Protein AF-A0A5N5JGJ5-F1 (afdb_monomer)

InterPro domains:
  IPR007214 YbaK/aminoacyl-tRNA synthetase-associated domain [PF04073] (26-101)
  IPR036754 YbaK/aminoacyl-tRNA synthetase-associated domain superfamily [G3DSA:3.90.960.10] (3-105)
  IPR036754 YbaK/aminoacyl-tRNA synthetase-associated domain superfamily [SSF55826] (6-102)
  IPR040285 Prolyl-tRNA editing protein ProX/PRXD1 [PTHR31423] (4-100)

Nearest PDB structures (foldseek):
  8huz-assembly3_B  TM=8.836E-01  e=6.256E-10  Mus musculus
  8huz-assembly2_A  TM=8.570E-01  e=2.779E-09  Mus musculus
  8huz-assembly5_D  TM=8.447E-01  e=4.376E-09  Mus musculus
  1vki-assembly1_A  TM=9.185E-01  e=5.841E-06  Agrobacterium fabrum str. C58
  7v3u-assembly1_4  TM=3.639E-01  e=4.781E+00  Saccharomyces cerevisiae S288C

Radius of gyration: 16.09 Å; Cα contacts (8 Å, |Δi|>4): 164; chains: 1; bounding box: 39×34×40 Å

Sequence (126 aa):
MGSADLRTELENLLKSLNIDFVSVEHPEVFTVEEMMPHVQHLHGAVTKNLFLKDKKKKGLWLVSVRHDRQVNLNDLAKKLGVGSGNLRFADEAAMLEKLGWVRAAPRLSRSSATRTRASGSSWTAI

Secondary structure (DSSP, 8-state):
--HHHHHHHHHHHHHHTT----EEE----SSHHHHHHHHTTS-SB-EEEEEEEETTT--EEEEEEETT----HHHHHHHTTS-TT-EEEPPHHHHHHHHS-----SS----EEE-B----------

Structure (mmCIF, N/CA/C/O backbone):
data_AF-A0A5N5JGJ5-F1
#
_entry.id   AF-A0A5N5JGJ5-F1
#
loop_
_atom_site.group_PDB
_atom_site.id
_atom_site.type_symbol
_atom_site.label_atom_id
_atom_site.label_alt_id
_atom_site.label_comp_id
_atom_site.label_asym_id
_atom_site.label_entity_id
_atom_site.label_seq_id
_atom_site.pdbx_PDB_ins_code
_atom_site.Cartn_x
_atom_site.Cartn_y
_atom_site.Cartn_z
_atom_site.occupancy
_atom_site.B_iso_or_equiv
_atom_site.auth_seq_id
_atom_site.auth_comp_id
_atom_site.auth_asym_id
_atom_site.auth_atom_id
_atom_site.pdbx_PDB_model_num
ATOM 1 N N . MET A 1 1 ? 21.367 1.595 7.278 1.00 48.97 1 MET A N 1
ATOM 2 C CA . MET A 1 1 ? 21.296 0.760 6.063 1.00 48.97 1 MET A CA 1
ATOM 3 C C . MET A 1 1 ? 20.665 1.618 4.992 1.00 48.97 1 MET A C 1
ATOM 5 O O . MET A 1 1 ? 19.627 2.215 5.258 1.00 48.97 1 MET A O 1
ATOM 9 N N . GLY A 1 2 ? 21.358 1.820 3.874 1.00 55.12 2 GLY A N 1
ATOM 10 C CA . GLY A 1 2 ? 20.832 2.624 2.774 1.00 55.12 2 GLY A CA 1
ATOM 11 C C . GLY A 1 2 ? 19.670 1.899 2.093 1.00 55.12 2 GLY A C 1
ATOM 12 O O . GLY A 1 2 ? 19.529 0.685 2.218 1.00 55.12 2 GLY A O 1
ATOM 13 N N . SER A 1 3 ? 18.837 2.622 1.347 1.00 60.62 3 SER A N 1
ATOM 14 C CA . SER A 1 3 ? 17.730 2.023 0.582 1.00 60.62 3 SER A CA 1
ATOM 15 C C . SER A 1 3 ? 18.194 0.949 -0.417 1.00 60.62 3 SER A C 1
ATOM 17 O O . SER A 1 3 ? 17.466 -0.008 -0.672 1.00 60.62 3 SER A O 1
ATOM 19 N N . ALA A 1 4 ? 19.420 1.071 -0.941 1.00 64.44 4 ALA A N 1
ATOM 20 C CA . ALA A 1 4 ? 20.035 0.090 -1.837 1.00 64.44 4 ALA A CA 1
ATOM 21 C C . ALA A 1 4 ? 20.306 -1.269 -1.158 1.00 64.44 4 ALA A C 1
ATOM 23 O O . ALA A 1 4 ? 20.160 -2.316 -1.796 1.00 64.44 4 ALA A O 1
ATOM 24 N N . ASP A 1 5 ? 20.631 -1.258 0.137 1.00 81.25 5 ASP A N 1
ATOM 25 C CA . ASP A 1 5 ? 20.910 -2.476 0.905 1.00 81.25 5 ASP A CA 1
ATOM 26 C C . ASP A 1 5 ? 19.612 -3.274 1.112 1.00 81.25 5 ASP A C 1
ATOM 28 O O . ASP A 1 5 ? 19.544 -4.461 0.799 1.00 81.25 5 ASP A O 1
ATOM 32 N N . LEU A 1 6 ? 18.534 -2.586 1.516 1.00 85.25 6 LEU A N 1
ATOM 33 C CA . LEU A 1 6 ? 17.215 -3.190 1.760 1.00 85.25 6 LEU A CA 1
ATOM 34 C C . LEU A 1 6 ? 16.599 -3.804 0.500 1.00 85.25 6 LEU A C 1
ATOM 36 O O . LEU A 1 6 ? 15.963 -4.856 0.556 1.00 85.25 6 LEU A O 1
ATOM 40 N N . ARG A 1 7 ? 16.783 -3.152 -0.652 1.00 84.75 7 ARG A N 1
ATOM 41 C CA . ARG A 1 7 ? 16.322 -3.701 -1.928 1.00 84.75 7 ARG A CA 1
ATOM 42 C C . ARG A 1 7 ? 17.022 -5.014 -2.249 1.00 84.75 7 ARG A C 1
ATOM 44 O O . ARG A 1 7 ? 16.360 -5.987 -2.594 1.00 84.75 7 ARG A O 1
ATOM 51 N N . THR A 1 8 ? 18.346 -5.032 -2.133 1.00 90.12 8 THR A N 1
ATOM 52 C CA . THR A 1 8 ? 19.150 -6.221 -2.432 1.00 90.12 8 THR A CA 1
ATOM 53 C C . THR A 1 8 ? 18.757 -7.384 -1.516 1.00 90.12 8 THR A C 1
ATOM 55 O O . THR A 1 8 ? 18.600 -8.512 -1.979 1.00 90.12 8 THR A O 1
ATOM 58 N N . GLU A 1 9 ? 18.525 -7.111 -0.229 1.00 91.50 9 GLU A N 1
ATOM 59 C CA . GLU A 1 9 ? 18.021 -8.100 0.732 1.00 91.50 9 GLU A CA 1
ATOM 60 C C . GLU A 1 9 ? 16.650 -8.664 0.329 1.00 91.50 9 GLU A C 1
ATOM 62 O O . GLU A 1 9 ? 16.469 -9.884 0.332 1.00 91.50 9 GLU A O 1
ATOM 67 N N . LEU A 1 10 ? 15.706 -7.808 -0.079 1.00 90.62 10 LEU A N 1
ATOM 68 C CA . LEU A 1 10 ? 14.386 -8.239 -0.549 1.00 90.62 10 LEU A CA 1
ATOM 69 C C . LEU A 1 10 ? 14.482 -9.099 -1.814 1.00 90.62 10 LEU A C 1
ATOM 71 O O . LEU A 1 10 ? 13.866 -10.159 -1.884 1.00 90.62 10 LEU A O 1
ATOM 75 N N . GLU A 1 11 ? 15.261 -8.672 -2.805 1.00 92.19 11 GLU A N 1
ATOM 76 C CA . GLU A 1 11 ? 15.453 -9.422 -4.050 1.00 92.19 11 GLU A CA 1
ATOM 77 C C . GLU A 1 11 ? 16.072 -10.802 -3.785 1.00 92.19 11 GLU A C 1
ATOM 79 O O . GLU A 1 11 ? 15.662 -11.797 -4.385 1.00 92.19 11 GLU A O 1
ATOM 84 N N . ASN A 1 12 ? 17.017 -10.892 -2.847 1.00 94.75 12 ASN A N 1
ATOM 85 C CA . ASN A 1 12 ? 17.604 -12.163 -2.427 1.00 94.75 12 ASN A CA 1
ATOM 86 C C . ASN A 1 12 ? 16.599 -13.056 -1.688 1.00 94.75 12 ASN A C 1
ATOM 88 O O . ASN A 1 12 ? 16.582 -14.265 -1.917 1.00 94.75 12 ASN A O 1
ATOM 92 N N . LEU A 1 13 ? 15.739 -12.478 -0.846 1.00 94.75 13 LEU A N 1
ATOM 93 C CA . LEU A 1 13 ? 14.662 -13.210 -0.180 1.00 94.75 13 LEU A CA 1
ATOM 94 C C . LEU A 1 13 ? 13.637 -13.755 -1.186 1.00 94.75 13 LEU A C 1
ATOM 96 O O . LEU A 1 13 ? 13.219 -14.902 -1.080 1.00 94.75 13 LEU A O 1
ATOM 100 N N . LEU A 1 14 ? 13.248 -12.967 -2.190 1.00 95.19 14 LEU A N 1
ATOM 101 C CA . LEU A 1 14 ? 12.337 -13.437 -3.238 1.00 95.19 14 LEU A CA 1
ATOM 102 C C . LEU A 1 14 ? 12.958 -14.586 -4.041 1.00 95.19 14 LEU A C 1
ATOM 104 O O . LEU A 1 14 ? 12.287 -15.589 -4.282 1.00 95.19 14 LEU A O 1
ATOM 108 N N . LYS A 1 15 ? 14.254 -14.488 -4.376 1.00 95.00 15 LYS A N 1
ATOM 109 C CA . LYS A 1 15 ? 14.999 -15.574 -5.032 1.00 95.00 15 LYS A CA 1
ATOM 110 C C . LYS A 1 15 ? 15.044 -16.837 -4.179 1.00 95.00 15 LYS A C 1
ATOM 112 O O . LYS A 1 15 ? 14.828 -17.915 -4.716 1.00 95.00 15 LYS A O 1
ATOM 117 N N . SER A 1 16 ? 15.304 -16.726 -2.874 1.00 97.19 16 SER A N 1
ATOM 118 C CA . SER A 1 16 ? 15.378 -17.898 -1.987 1.00 97.19 16 SER A CA 1
ATOM 119 C C . SER A 1 16 ? 14.025 -18.583 -1.780 1.00 97.19 16 SER A C 1
ATOM 121 O O . SER A 1 16 ? 13.978 -19.782 -1.517 1.00 97.19 16 SER A O 1
ATOM 123 N N . LEU A 1 17 ? 12.929 -17.838 -1.939 1.00 97.62 17 LEU A N 1
ATOM 124 C CA . LEU A 1 17 ? 11.560 -18.353 -1.925 1.00 97.62 17 LEU A CA 1
ATOM 125 C C . LEU A 1 17 ? 11.071 -18.826 -3.306 1.00 97.62 17 LEU A C 1
ATOM 127 O O . LEU A 1 17 ? 9.916 -19.231 -3.423 1.00 97.62 17 LEU A O 1
ATOM 131 N N . ASN A 1 18 ? 11.919 -18.777 -4.341 1.00 95.88 18 ASN A N 1
ATOM 132 C CA . ASN A 1 18 ? 11.573 -19.069 -5.736 1.00 95.88 18 ASN A CA 1
ATOM 133 C C . ASN A 1 18 ? 10.361 -18.258 -6.239 1.00 95.88 18 ASN A C 1
ATOM 135 O O . ASN A 1 18 ? 9.482 -18.783 -6.924 1.00 95.88 18 ASN A O 1
ATOM 139 N N . ILE A 1 19 ? 10.301 -16.975 -5.876 1.00 94.56 19 ILE A N 1
ATOM 140 C CA . ILE A 1 19 ? 9.280 -16.038 -6.347 1.00 94.56 19 ILE A CA 1
ATOM 141 C C . ILE A 1 19 ? 9.864 -15.224 -7.501 1.00 94.56 19 ILE A C 1
ATOM 143 O O . ILE A 1 19 ? 10.760 -14.404 -7.298 1.00 94.56 19 ILE A O 1
ATOM 147 N N . ASP A 1 20 ? 9.322 -15.416 -8.703 1.00 90.19 20 ASP A N 1
ATOM 148 C CA . ASP A 1 20 ? 9.698 -14.626 -9.874 1.00 90.19 20 ASP A CA 1
ATOM 149 C C . ASP A 1 20 ? 9.271 -13.161 -9.712 1.00 90.19 20 ASP A C 1
ATOM 151 O O . ASP A 1 20 ? 8.126 -12.858 -9.358 1.00 90.19 20 ASP A O 1
ATOM 155 N N . PHE A 1 21 ? 10.182 -12.237 -10.016 1.00 88.62 21 PHE A N 1
ATOM 156 C CA . PHE A 1 21 ? 9.910 -10.804 -9.988 1.00 88.62 21 PHE A CA 1
ATOM 157 C C . PHE A 1 21 ? 10.609 -10.074 -11.134 1.00 88.62 21 PHE A C 1
ATOM 159 O O . PHE A 1 21 ? 11.632 -10.510 -11.659 1.00 88.62 21 PHE A O 1
ATOM 166 N N . VAL A 1 22 ? 10.042 -8.927 -11.503 1.00 85.88 22 VAL A N 1
ATOM 167 C CA . VAL A 1 22 ? 10.630 -7.977 -12.447 1.00 85.88 22 VAL A CA 1
ATOM 168 C C . VAL A 1 22 ? 10.675 -6.623 -11.757 1.00 85.88 22 VAL A C 1
ATOM 170 O O . VAL A 1 22 ? 9.642 -6.134 -11.294 1.00 85.88 22 VAL A O 1
ATOM 173 N N . SER A 1 23 ? 11.863 -6.028 -11.713 1.00 85.38 23 SER A N 1
ATOM 174 C CA . SER A 1 23 ? 12.086 -4.680 -11.195 1.00 85.38 23 SER A CA 1
ATOM 175 C C . SER A 1 23 ? 12.403 -3.746 -12.359 1.00 85.38 23 SER A C 1
ATOM 177 O O . SER A 1 23 ? 13.309 -4.026 -13.144 1.00 85.38 23 SER A O 1
ATOM 179 N N . VAL A 1 24 ? 11.670 -2.638 -12.470 1.00 83.31 24 VAL A N 1
ATOM 180 C CA . VAL A 1 24 ? 11.909 -1.600 -13.482 1.00 83.31 24 VAL A CA 1
ATOM 181 C C . VAL A 1 24 ? 12.300 -0.306 -12.784 1.00 83.31 24 VAL A C 1
ATOM 183 O O . VAL A 1 24 ? 11.555 0.199 -11.946 1.00 83.31 24 VAL A O 1
ATOM 186 N N . GLU A 1 25 ? 13.465 0.228 -13.145 1.00 82.62 25 GLU A N 1
ATOM 187 C CA . GLU A 1 25 ? 13.883 1.570 -12.742 1.00 82.62 25 GLU A CA 1
ATOM 188 C C . GLU A 1 25 ? 13.124 2.620 -13.552 1.00 82.62 25 GLU A C 1
ATOM 190 O O . GLU A 1 25 ? 13.061 2.544 -14.782 1.00 82.62 25 GLU A O 1
ATOM 195 N N . HIS A 1 26 ? 12.590 3.630 -12.874 1.00 81.19 26 HIS A N 1
ATOM 196 C CA . HIS A 1 26 ? 11.975 4.784 -13.513 1.00 81.19 26 HIS A CA 1
ATOM 197 C C . HIS A 1 26 ? 12.291 6.064 -12.725 1.00 81.19 26 HIS A C 1
ATOM 199 O O . HIS A 1 26 ? 12.617 5.996 -11.537 1.00 81.19 26 HIS A O 1
ATOM 205 N N . PRO A 1 27 ? 12.251 7.243 -13.370 1.00 79.31 27 PRO A N 1
ATOM 206 C CA . PRO A 1 27 ? 12.289 8.506 -12.649 1.00 79.31 27 PRO A CA 1
ATOM 207 C C . PRO A 1 27 ? 11.089 8.618 -11.707 1.00 79.31 27 PRO A C 1
ATOM 209 O O . PRO A 1 27 ? 10.083 7.924 -11.854 1.00 79.31 27 PRO A O 1
ATOM 212 N N . GLU A 1 28 ? 11.192 9.511 -10.734 1.00 78.12 28 GLU A N 1
ATOM 213 C CA . GLU A 1 28 ? 10.045 9.846 -9.900 1.00 78.12 28 GLU A CA 1
ATOM 214 C C . GLU A 1 28 ? 8.971 10.521 -10.735 1.00 78.12 28 GLU A C 1
ATOM 216 O O . GLU A 1 28 ? 9.251 11.404 -11.546 1.00 78.12 28 GLU A O 1
ATOM 221 N N . VAL A 1 29 ? 7.742 10.085 -10.516 1.00 78.44 29 VAL A N 1
ATOM 222 C CA . VAL A 1 29 ? 6.569 10.519 -11.259 1.00 78.44 29 VAL A CA 1
ATOM 223 C C . VAL A 1 29 ? 5.477 10.819 -10.249 1.00 78.44 29 VAL A C 1
ATOM 225 O O . VAL A 1 29 ? 5.227 10.028 -9.339 1.00 78.44 29 VAL A O 1
ATOM 228 N N . PHE A 1 30 ? 4.847 11.980 -10.380 1.00 72.00 30 PHE A N 1
ATOM 229 C CA . PHE A 1 30 ? 3.805 12.424 -9.447 1.00 72.00 30 PHE A CA 1
ATOM 230 C C . PHE A 1 30 ? 2.420 12.362 -10.083 1.00 72.00 30 PHE A C 1
ATOM 232 O O . PHE A 1 30 ? 1.405 12.373 -9.384 1.00 72.00 30 PHE A O 1
ATOM 239 N N . THR A 1 31 ? 2.381 12.261 -11.409 1.00 72.56 31 THR A N 1
ATOM 240 C CA . THR A 1 31 ? 1.162 12.121 -12.196 1.00 72.56 31 THR A CA 1
ATOM 241 C C . THR A 1 31 ? 1.080 10.743 -12.849 1.00 72.56 31 THR A C 1
ATOM 243 O O . THR A 1 31 ? 2.069 10.023 -13.015 1.00 72.56 31 THR A O 1
ATOM 246 N N . VAL A 1 32 ? -0.139 10.343 -13.205 1.00 66.12 32 VAL A N 1
ATOM 247 C CA . VAL A 1 32 ? -0.395 9.046 -13.846 1.00 66.12 32 VAL A CA 1
ATOM 248 C C . VAL A 1 32 ? 0.171 9.044 -15.263 1.00 66.12 32 VAL A C 1
ATOM 250 O O . VAL A 1 32 ? 0.717 8.041 -15.721 1.00 66.12 32 VAL A O 1
ATOM 253 N N . GLU A 1 33 ? 0.062 10.187 -15.929 1.00 73.38 33 GLU A N 1
ATOM 254 C CA . GLU A 1 33 ? 0.541 10.459 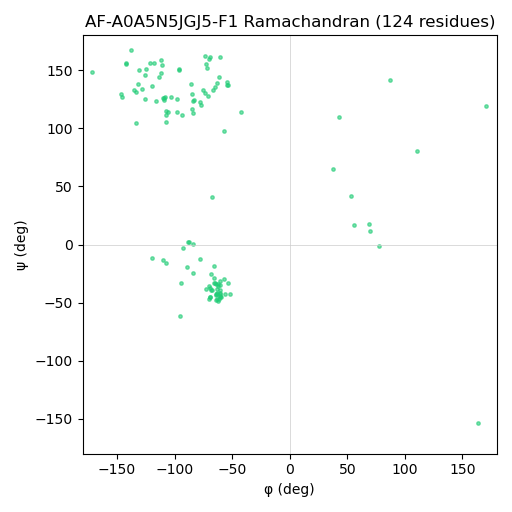-17.274 1.00 73.38 33 GLU A CA 1
ATOM 255 C C . GLU A 1 33 ? 2.060 10.280 -17.365 1.00 73.38 33 GLU A C 1
ATOM 257 O O . GLU A 1 33 ? 2.540 9.644 -18.301 1.00 73.38 33 GLU A O 1
ATOM 262 N N . GLU A 1 34 ? 2.807 10.759 -16.365 1.00 77.56 34 GLU A N 1
ATOM 263 C CA . GLU A 1 34 ? 4.262 10.578 -16.278 1.00 77.56 34 GLU A CA 1
ATOM 264 C C . GLU A 1 34 ? 4.654 9.125 -15.984 1.00 77.56 34 GLU A C 1
ATOM 266 O O . GLU A 1 34 ? 5.651 8.632 -16.507 1.00 77.56 34 GLU A O 1
ATOM 271 N N . MET A 1 35 ? 3.872 8.409 -15.171 1.00 77.12 35 MET A N 1
ATOM 272 C CA . MET A 1 35 ? 4.170 7.025 -14.791 1.00 77.12 35 MET A CA 1
ATOM 273 C C . MET A 1 35 ? 3.933 6.033 -15.934 1.00 77.12 35 MET A C 1
ATOM 275 O O . MET A 1 35 ? 4.681 5.063 -16.087 1.00 77.12 35 MET A O 1
ATOM 279 N N . MET A 1 36 ? 2.875 6.237 -16.723 1.00 77.06 36 MET A N 1
ATOM 280 C CA . MET A 1 36 ? 2.377 5.238 -17.669 1.00 77.06 36 MET A CA 1
ATOM 281 C C . MET A 1 36 ? 3.427 4.756 -18.688 1.00 77.06 36 MET A C 1
ATOM 283 O O . MET A 1 36 ? 3.539 3.538 -18.857 1.00 77.06 36 MET A O 1
ATOM 287 N N . PRO A 1 37 ? 4.265 5.620 -19.300 1.00 83.81 37 PRO A N 1
ATOM 288 C CA . PRO A 1 37 ? 5.338 5.187 -20.198 1.00 83.81 37 PRO A CA 1
ATOM 289 C C . PRO A 1 37 ? 6.289 4.151 -19.580 1.00 83.81 37 PRO A C 1
ATOM 291 O O . PRO A 1 37 ? 6.757 3.253 -20.283 1.00 83.81 37 PRO A O 1
ATOM 294 N N . HIS A 1 38 ? 6.528 4.231 -18.268 1.00 80.56 38 HIS A N 1
ATOM 295 C CA . HIS A 1 38 ? 7.461 3.365 -17.548 1.00 80.56 38 HIS A CA 1
ATOM 296 C C . HIS A 1 38 ? 6.861 2.026 -17.121 1.00 80.56 38 HIS A C 1
ATOM 298 O O . HIS A 1 38 ? 7.601 1.064 -16.947 1.00 80.56 38 HIS A O 1
ATOM 304 N N . VAL A 1 39 ? 5.539 1.934 -16.955 1.00 74.81 39 VAL A N 1
ATOM 305 C CA . VAL A 1 39 ? 4.892 0.737 -16.379 1.00 74.81 39 VAL A CA 1
ATOM 306 C C . VAL A 1 39 ? 3.900 0.055 -17.319 1.00 74.81 39 VAL A C 1
ATOM 308 O O . VAL A 1 39 ? 3.488 -1.074 -17.052 1.00 74.81 39 VAL A O 1
ATOM 311 N N . GLN A 1 40 ? 3.524 0.692 -18.433 1.00 76.38 40 GLN A N 1
ATOM 312 C CA . GLN A 1 40 ? 2.529 0.164 -19.377 1.00 76.38 40 GLN A CA 1
ATOM 313 C C . GLN A 1 40 ? 2.914 -1.183 -19.998 1.00 76.38 40 GLN A C 1
ATOM 315 O O . GLN A 1 40 ? 2.040 -1.994 -20.294 1.00 76.38 40 GLN A O 1
ATOM 320 N N . HIS A 1 41 ? 4.214 -1.426 -20.180 1.00 76.62 41 HIS A N 1
ATOM 321 C CA . HIS A 1 41 ? 4.739 -2.650 -20.783 1.00 76.62 41 HIS A CA 1
ATOM 322 C C . HIS A 1 41 ? 4.744 -3.837 -19.804 1.00 76.62 41 HIS A C 1
ATOM 324 O O . HIS A 1 41 ? 4.924 -4.981 -20.213 1.00 76.62 41 HIS A O 1
ATOM 330 N N . LEU A 1 42 ? 4.532 -3.587 -18.508 1.00 77.00 42 LEU A N 1
ATOM 331 C CA . LEU A 1 42 ? 4.486 -4.628 -17.491 1.00 77.00 42 LEU A CA 1
ATOM 332 C C . LEU A 1 42 ? 3.095 -5.253 -17.449 1.00 77.00 42 LEU A C 1
ATOM 334 O O . LEU A 1 42 ? 2.100 -4.578 -17.192 1.00 77.00 42 LEU A O 1
ATOM 338 N N . HIS A 1 43 ? 3.002 -6.569 -17.609 1.00 70.19 43 HIS A N 1
ATOM 339 C CA . HIS A 1 43 ? 1.737 -7.286 -17.469 1.00 70.19 43 HIS A CA 1
ATOM 340 C C . HIS A 1 43 ? 1.389 -7.486 -15.980 1.00 70.19 43 HIS A C 1
ATOM 342 O O . HIS A 1 43 ? 2.153 -8.100 -15.244 1.00 70.19 43 HIS A O 1
ATOM 348 N N . GLY A 1 44 ? 0.226 -7.012 -15.504 1.00 71.12 44 GLY A N 1
ATOM 349 C CA . GLY A 1 44 ? -0.246 -7.356 -14.155 1.00 71.12 44 GLY A CA 1
ATOM 350 C C . GLY A 1 44 ? -1.356 -6.495 -13.544 1.00 71.12 44 GLY A C 1
ATOM 351 O O . GLY A 1 44 ? -2.142 -5.930 -14.293 1.00 71.12 44 GLY A O 1
ATOM 352 N N . ALA A 1 45 ? -1.434 -6.411 -12.201 1.00 78.25 45 ALA A N 1
ATOM 353 C CA . ALA A 1 45 ? -2.231 -5.447 -11.421 1.00 78.25 45 ALA A CA 1
ATOM 354 C C . ALA A 1 45 ? -1.292 -4.468 -10.764 1.00 78.25 45 ALA A C 1
ATOM 356 O O . ALA A 1 45 ? -0.370 -4.878 -10.076 1.00 78.25 45 ALA A O 1
ATOM 357 N N . VAL A 1 46 ? -1.497 -3.175 -10.973 1.00 78.00 46 VAL A N 1
ATOM 358 C CA . VAL A 1 46 ? -0.815 -2.228 -10.095 1.00 78.00 46 VAL A CA 1
ATOM 359 C C . VAL A 1 46 ? -1.693 -2.062 -8.882 1.00 78.00 46 VAL A C 1
ATOM 361 O O . VAL A 1 46 ? -2.924 -2.017 -8.992 1.00 78.00 46 VAL A O 1
ATOM 364 N N . THR A 1 47 ? -1.064 -2.022 -7.729 1.00 84.81 47 THR A N 1
ATOM 365 C CA . THR A 1 47 ? -1.739 -1.863 -6.460 1.00 84.81 47 THR A CA 1
ATOM 366 C C . THR A 1 47 ? -1.413 -0.501 -5.875 1.00 84.81 47 THR A C 1
ATOM 368 O O . THR A 1 47 ? -0.389 0.100 -6.178 1.00 84.81 47 THR A O 1
ATOM 371 N N . LYS A 1 48 ? -2.316 -0.008 -5.038 1.00 83.81 48 LYS A N 1
ATOM 372 C CA . LYS A 1 48 ? -2.043 1.046 -4.070 1.00 83.81 48 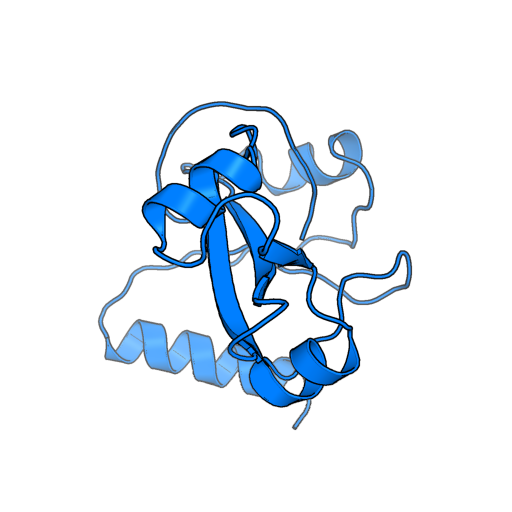LYS A CA 1
ATOM 373 C C . LYS A 1 48 ? -2.122 0.432 -2.682 1.00 83.81 48 LYS A C 1
ATOM 375 O O . LYS A 1 48 ? -2.909 -0.492 -2.448 1.00 83.81 48 LYS A O 1
ATOM 380 N N . ASN A 1 49 ? -1.318 0.953 -1.769 1.00 89.75 49 ASN A N 1
ATOM 381 C CA . ASN A 1 49 ? -1.252 0.470 -0.399 1.00 89.75 49 ASN A CA 1
ATOM 382 C C . ASN A 1 49 ? -1.878 1.506 0.536 1.00 89.75 49 ASN A C 1
ATOM 384 O O . ASN A 1 49 ? -1.488 2.671 0.541 1.00 89.75 49 ASN A O 1
ATOM 388 N N . LEU A 1 50 ? -2.867 1.088 1.323 1.00 91.06 50 LEU A N 1
ATOM 389 C CA . LEU A 1 50 ? -3.505 1.927 2.332 1.00 91.06 50 LEU A CA 1
ATOM 390 C C . LEU A 1 50 ? -3.013 1.487 3.709 1.00 91.06 50 LEU A C 1
ATOM 392 O O . LEU A 1 50 ? -3.322 0.379 4.147 1.00 91.06 50 LEU A O 1
ATOM 396 N N . PHE A 1 51 ? -2.268 2.354 4.392 1.00 93.12 51 PHE A N 1
ATOM 397 C CA . PHE A 1 51 ? -1.848 2.112 5.769 1.00 93.12 51 PHE A CA 1
ATOM 398 C C . PHE A 1 51 ? -2.846 2.749 6.742 1.00 93.12 51 PHE A C 1
ATOM 400 O O . PHE A 1 51 ? -3.019 3.973 6.785 1.00 93.12 51 PHE A O 1
ATOM 407 N N . LEU A 1 52 ? -3.573 1.902 7.468 1.00 92.94 52 LEU A N 1
ATOM 408 C CA . LEU A 1 52 ? -4.784 2.254 8.203 1.00 92.94 52 LEU A CA 1
ATOM 409 C C . LEU A 1 52 ? -4.654 1.863 9.678 1.00 92.94 52 LEU A C 1
ATOM 411 O O . LEU A 1 52 ? -3.971 0.908 10.037 1.00 92.94 52 LEU A O 1
ATOM 415 N N . LYS A 1 53 ? -5.347 2.601 10.540 1.00 92.06 53 LYS A N 1
ATOM 416 C CA . LYS A 1 53 ? -5.361 2.422 11.989 1.00 92.06 53 LYS A CA 1
ATOM 417 C C . LYS A 1 53 ? -6.789 2.418 12.508 1.00 92.06 53 LYS A C 1
ATOM 419 O O . LYS A 1 53 ? -7.605 3.254 12.112 1.00 92.06 53 LYS A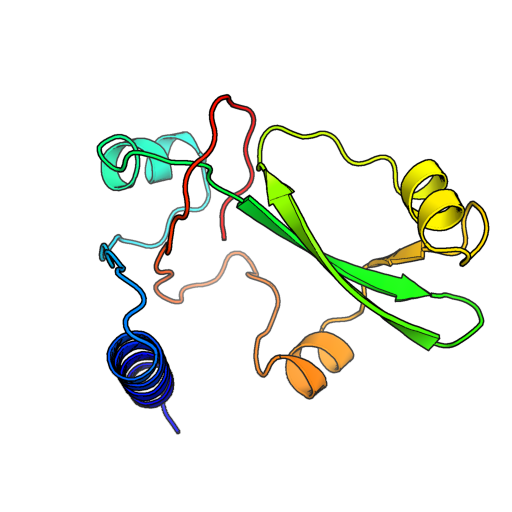 O 1
ATOM 424 N N . ASP A 1 54 ? -7.064 1.511 13.436 1.00 92.06 54 ASP A N 1
ATOM 425 C CA . ASP A 1 54 ? -8.284 1.528 14.237 1.00 92.06 54 ASP A CA 1
ATOM 426 C C . ASP A 1 54 ? -8.215 2.642 15.292 1.00 92.06 54 ASP A C 1
ATOM 428 O O . ASP A 1 54 ? -7.257 2.750 16.065 1.00 92.06 54 ASP A O 1
ATOM 432 N N . LYS A 1 55 ? -9.268 3.455 15.358 1.00 85.38 55 LYS A N 1
ATOM 433 C CA . LYS A 1 55 ? -9.467 4.492 16.369 1.00 85.38 55 LYS A CA 1
ATOM 434 C C . LYS A 1 55 ? -9.533 3.928 17.794 1.00 85.38 55 LYS A C 1
ATOM 436 O O . LYS A 1 55 ? -9.077 4.608 18.709 1.00 85.38 55 LYS A O 1
ATOM 441 N N . LYS A 1 56 ? -10.096 2.731 17.994 1.00 81.19 56 LYS A N 1
ATOM 442 C CA . LYS A 1 56 ? -10.380 2.165 19.325 1.00 81.19 56 LYS A CA 1
ATOM 443 C C . LYS A 1 56 ? -9.281 1.232 19.820 1.00 81.19 56 LYS A C 1
ATOM 445 O O . LYS A 1 56 ? -8.667 1.503 20.845 1.00 81.19 56 LYS A O 1
ATOM 450 N N . LYS A 1 57 ? -9.020 0.140 19.098 1.00 76.06 57 LYS A N 1
ATOM 451 C CA . LYS A 1 57 ? -8.111 -0.931 19.542 1.00 76.06 57 LYS A CA 1
ATOM 452 C C . LYS A 1 57 ? -6.655 -0.694 19.138 1.00 76.06 57 LYS A C 1
ATOM 454 O O . LYS A 1 57 ? -5.811 -1.540 19.403 1.00 76.06 57 LYS A O 1
ATOM 459 N N . LYS A 1 58 ? -6.357 0.437 18.480 1.00 78.75 58 LYS A N 1
ATOM 460 C CA . LYS A 1 58 ? -5.031 0.801 17.939 1.00 78.75 58 LYS A CA 1
ATOM 461 C C . LYS A 1 58 ? -4.428 -0.236 16.973 1.00 78.75 58 LYS A C 1
ATOM 463 O O . LYS A 1 58 ? -3.236 -0.164 16.693 1.00 78.75 58 LYS A O 1
ATOM 468 N N . GLY A 1 59 ? -5.235 -1.158 16.441 1.00 89.00 59 GLY A N 1
ATOM 469 C CA . GLY A 1 59 ? -4.798 -2.108 15.418 1.00 89.00 59 GLY A CA 1
ATOM 470 C C . GLY A 1 59 ? -4.351 -1.387 14.147 1.00 89.00 59 GLY A C 1
ATOM 471 O O . GLY A 1 59 ? -4.927 -0.356 13.788 1.00 89.00 59 GLY A O 1
ATOM 472 N N . LEU A 1 60 ? -3.330 -1.925 13.483 1.00 92.69 60 LEU A N 1
ATOM 473 C CA . LEU A 1 60 ? -2.770 -1.399 12.240 1.00 92.69 60 LEU A CA 1
ATOM 474 C C . LEU A 1 60 ? -3.033 -2.374 11.095 1.00 92.69 60 LEU A C 1
ATOM 476 O O . LEU A 1 60 ? -2.998 -3.587 11.288 1.00 92.69 60 LEU A O 1
ATOM 480 N N . TRP A 1 61 ? -3.280 -1.828 9.910 1.00 92.94 61 TRP A N 1
ATOM 481 C CA . TRP A 1 61 ? -3.594 -2.583 8.704 1.00 92.94 61 TRP A CA 1
ATOM 482 C C . TRP A 1 61 ? -2.811 -2.021 7.524 1.00 92.94 61 TRP A C 1
ATOM 484 O O . TRP A 1 61 ? -2.820 -0.812 7.297 1.00 92.94 61 TRP A O 1
ATOM 494 N N . LEU A 1 62 ? -2.192 -2.900 6.740 1.00 92.88 62 LEU A N 1
ATOM 495 C CA . LEU A 1 62 ? -1.680 -2.579 5.413 1.00 92.88 62 LEU A CA 1
ATOM 496 C C . LEU A 1 62 ? -2.592 -3.251 4.389 1.00 92.88 62 LEU A C 1
ATOM 498 O O . LEU A 1 62 ? -2.655 -4.475 4.314 1.00 92.88 62 LEU A O 1
ATOM 502 N N . VAL A 1 63 ? -3.341 -2.451 3.635 1.00 92.25 63 VAL A N 1
ATOM 503 C CA . VAL A 1 63 ? -4.293 -2.957 2.644 1.00 92.25 63 VAL A CA 1
ATOM 504 C C . VAL A 1 63 ? -3.741 -2.702 1.252 1.00 92.25 63 VAL A C 1
ATOM 506 O O . VAL A 1 63 ? -3.771 -1.571 0.768 1.00 92.25 63 VAL A O 1
ATOM 509 N N . SER A 1 64 ? -3.265 -3.763 0.605 1.00 91.62 64 SER A N 1
ATOM 510 C CA . SER A 1 64 ? -2.898 -3.753 -0.809 1.00 91.62 64 SER A CA 1
ATOM 511 C C . SER A 1 64 ? -4.140 -4.017 -1.643 1.00 91.62 64 SER A C 1
ATOM 513 O O . SER A 1 64 ? -4.768 -5.072 -1.555 1.00 91.62 64 SER A O 1
ATOM 515 N N . VAL A 1 65 ? -4.519 -3.042 -2.454 1.00 88.81 65 VAL A N 1
ATOM 516 C CA . VAL A 1 65 ? -5.676 -3.148 -3.335 1.00 88.81 65 VAL A CA 1
ATOM 517 C C . VAL A 1 65 ? -5.262 -2.723 -4.723 1.00 88.81 65 VAL A C 1
ATOM 519 O O . VAL A 1 65 ? -4.378 -1.886 -4.881 1.00 88.81 65 VAL A O 1
ATOM 522 N N . ARG A 1 66 ? -5.902 -3.274 -5.748 1.00 85.25 66 ARG A N 1
ATOM 523 C CA . ARG A 1 66 ? -5.711 -2.769 -7.102 1.00 85.25 66 ARG A CA 1
ATOM 524 C C . ARG A 1 66 ? -5.993 -1.266 -7.137 1.00 85.25 66 ARG A C 1
ATOM 526 O O . ARG A 1 66 ? -6.939 -0.794 -6.504 1.00 85.25 66 ARG A O 1
ATOM 533 N N . HIS A 1 67 ? -5.150 -0.532 -7.844 1.00 76.25 67 HIS A N 1
ATOM 534 C CA . HIS A 1 67 ? -5.196 0.924 -7.902 1.00 76.25 67 HIS A CA 1
ATOM 535 C C . HIS A 1 67 ? -6.606 1.445 -8.269 1.00 76.25 67 HIS A C 1
ATOM 537 O O . HIS A 1 67 ? -7.105 2.325 -7.569 1.00 76.25 67 HIS A O 1
ATOM 543 N N . ASP A 1 68 ? -7.278 0.807 -9.240 1.00 77.69 68 ASP A N 1
ATOM 544 C CA . ASP A 1 68 ? -8.613 1.108 -9.797 1.00 77.69 68 ASP A CA 1
ATOM 545 C C . ASP A 1 68 ? -9.764 0.936 -8.829 1.00 77.69 68 ASP A C 1
ATOM 547 O O . ASP A 1 68 ? -10.867 1.448 -9.028 1.00 77.69 68 ASP A O 1
ATOM 551 N N . ARG A 1 69 ? -9.523 0.191 -7.756 1.00 86.44 69 ARG A N 1
ATOM 552 C CA . ARG A 1 69 ? -10.570 -0.102 -6.806 1.00 86.44 69 ARG A CA 1
ATOM 553 C C . ARG A 1 69 ? -10.799 1.119 -5.929 1.00 86.44 69 ARG A C 1
ATOM 555 O O . ARG A 1 69 ? -9.923 1.556 -5.171 1.00 86.44 69 ARG A O 1
ATOM 562 N N . GLN A 1 70 ? -12.023 1.629 -5.967 1.00 90.56 70 GLN A N 1
ATOM 563 C CA . GLN A 1 70 ? -12.494 2.537 -4.935 1.00 90.56 70 GLN A CA 1
ATOM 564 C C . GLN A 1 70 ? -12.713 1.748 -3.638 1.00 90.56 70 GLN A C 1
ATOM 566 O O . GLN A 1 70 ? -13.387 0.714 -3.624 1.00 90.56 70 GLN A O 1
ATOM 571 N N . VAL A 1 71 ? -12.117 2.220 -2.543 1.00 91.62 71 VAL A N 1
ATOM 572 C CA . VAL A 1 71 ? -12.224 1.583 -1.226 1.00 91.62 71 VAL A CA 1
ATOM 573 C C . VAL A 1 71 ? -13.108 2.438 -0.330 1.00 91.62 71 VAL A C 1
ATOM 575 O O . VAL A 1 71 ? -12.741 3.554 0.028 1.00 91.62 71 VAL A O 1
ATOM 578 N N . ASN A 1 72 ? -14.262 1.898 0.064 1.00 94.12 72 ASN A N 1
ATOM 579 C CA . ASN A 1 72 ? -15.096 2.488 1.105 1.00 94.12 72 ASN A CA 1
ATOM 580 C C . ASN A 1 72 ? -14.581 2.037 2.483 1.00 94.12 72 ASN A C 1
ATOM 582 O O . ASN A 1 72 ? -14.663 0.857 2.829 1.00 94.12 72 ASN A O 1
ATOM 586 N N . LEU A 1 73 ? -14.048 2.975 3.274 1.00 92.06 73 LEU A N 1
ATOM 587 C CA . LEU A 1 73 ? -13.462 2.671 4.584 1.00 92.06 73 LEU A CA 1
ATOM 588 C C . LEU A 1 73 ? -14.490 2.174 5.606 1.00 92.06 73 LEU A C 1
ATOM 590 O O . LEU A 1 73 ? -14.133 1.381 6.472 1.00 92.06 73 LEU A O 1
ATOM 594 N N . ASN A 1 74 ? -15.756 2.586 5.506 1.00 92.19 74 ASN A N 1
ATOM 595 C CA . ASN A 1 74 ? -16.804 2.114 6.411 1.00 92.19 74 ASN A CA 1
ATOM 596 C C . ASN A 1 74 ? -17.124 0.643 6.163 1.00 92.19 74 ASN A C 1
ATOM 598 O O . ASN A 1 74 ? -17.189 -0.145 7.108 1.00 92.19 74 ASN A O 1
ATOM 602 N N . ASP A 1 75 ? -17.269 0.261 4.897 1.00 93.62 75 ASP A N 1
ATOM 603 C CA . ASP A 1 75 ? -17.532 -1.130 4.534 1.00 93.62 75 ASP A CA 1
ATOM 604 C C . ASP A 1 75 ? -16.322 -2.014 4.824 1.00 93.62 75 ASP A C 1
ATOM 606 O O . ASP A 1 75 ? -16.470 -3.122 5.340 1.00 93.62 75 ASP A O 1
ATOM 610 N N . LEU A 1 76 ? -15.113 -1.504 4.569 1.00 93.56 76 LEU A N 1
ATOM 611 C CA . LEU A 1 76 ? -13.879 -2.182 4.946 1.00 93.56 76 LEU A CA 1
ATOM 612 C C . LEU A 1 76 ? -13.801 -2.390 6.466 1.00 93.56 76 LEU A C 1
ATOM 614 O O . LEU A 1 76 ? -13.515 -3.496 6.913 1.00 93.56 76 LEU A O 1
ATOM 618 N N . ALA A 1 77 ? -14.127 -1.376 7.270 1.00 92.38 77 ALA A N 1
ATOM 619 C CA . ALA A 1 77 ? -14.113 -1.481 8.728 1.00 92.38 77 ALA A CA 1
ATOM 620 C C . ALA A 1 77 ? -15.103 -2.528 9.260 1.00 92.38 77 ALA A C 1
ATOM 622 O O . ALA A 1 77 ? -14.799 -3.227 10.230 1.00 92.38 77 ALA A O 1
ATOM 623 N N . LYS A 1 78 ? -16.273 -2.665 8.619 1.00 92.12 78 LYS A N 1
ATOM 624 C CA . LYS A 1 78 ? -17.235 -3.734 8.929 1.00 92.12 78 LYS A CA 1
ATOM 625 C C . LYS A 1 78 ? -16.647 -5.110 8.608 1.00 92.12 78 LYS A C 1
ATOM 627 O O . LYS A 1 78 ? -16.685 -5.985 9.465 1.00 92.12 78 LYS A O 1
ATOM 632 N N . LYS A 1 79 ? -16.048 -5.281 7.423 1.00 91.94 79 LYS A N 1
ATOM 633 C CA . LYS A 1 79 ? -15.419 -6.548 6.997 1.00 91.94 79 LYS A CA 1
ATOM 634 C C . LYS A 1 79 ? -14.245 -6.968 7.881 1.00 91.94 79 LYS A C 1
ATOM 636 O O . LYS A 1 79 ? -14.056 -8.154 8.107 1.00 91.94 79 LYS A O 1
ATOM 641 N N . LEU A 1 80 ? -13.483 -6.004 8.394 1.00 90.31 80 LEU A N 1
ATOM 642 C CA . LEU A 1 80 ? -12.347 -6.245 9.287 1.00 90.31 80 LEU A CA 1
ATOM 643 C C . LEU A 1 80 ? -12.750 -6.405 10.767 1.00 90.31 80 LEU A C 1
ATOM 645 O O . LEU A 1 80 ? -11.881 -6.550 11.622 1.00 90.31 80 LEU A O 1
ATOM 649 N N . GLY A 1 81 ? -14.044 -6.334 11.107 1.00 89.38 81 GLY A N 1
ATOM 650 C CA . GLY A 1 81 ? -14.514 -6.459 12.495 1.00 89.38 81 GLY A CA 1
ATOM 651 C C . GLY A 1 81 ? -14.135 -5.281 13.407 1.00 89.38 81 GLY A C 1
ATOM 652 O O . GLY A 1 81 ? -14.174 -5.395 14.633 1.00 89.38 81 GLY A O 1
ATOM 653 N N . VAL A 1 82 ? -13.768 -4.138 12.824 1.00 86.62 82 VAL A N 1
ATOM 654 C CA . VAL A 1 82 ? -13.348 -2.918 13.539 1.00 86.62 82 VAL A CA 1
ATOM 655 C C . VAL A 1 82 ? -14.554 -2.016 13.859 1.00 86.62 82 VAL A C 1
ATOM 657 O O . VAL A 1 82 ? -14.523 -1.193 14.775 1.00 86.62 82 VAL A O 1
ATOM 660 N N . GLY A 1 83 ? -15.664 -2.212 13.143 1.00 83.81 83 GLY A N 1
ATOM 661 C CA . GLY A 1 83 ? -16.885 -1.418 13.255 1.00 83.81 83 GLY A CA 1
ATOM 662 C C . GLY A 1 83 ? -16.844 -0.178 12.360 1.00 83.81 83 GLY A C 1
ATOM 663 O O . GLY A 1 83 ? -15.807 0.466 12.204 1.00 83.81 83 GLY A O 1
ATOM 664 N N . SER A 1 84 ? -17.984 0.149 11.751 1.00 84.50 84 SER A N 1
ATOM 665 C CA . SER A 1 84 ? -18.113 1.267 10.805 1.00 84.50 84 SER A CA 1
ATOM 666 C C . SER A 1 84 ? -17.607 2.586 11.407 1.00 84.50 84 SER A C 1
ATOM 668 O O . SER A 1 84 ? -17.899 2.884 12.562 1.00 84.50 84 SER A O 1
ATOM 670 N N . GLY A 1 85 ? -16.861 3.378 10.632 1.00 86.31 85 GLY A N 1
ATOM 671 C CA . GLY A 1 85 ? -16.331 4.680 11.059 1.00 86.31 85 GLY A CA 1
ATOM 672 C C . GLY A 1 85 ? -15.099 4.642 11.975 1.00 86.31 85 GLY A C 1
ATOM 673 O O . GLY A 1 85 ? -14.586 5.698 12.339 1.00 86.31 85 GLY A O 1
ATOM 674 N N . ASN A 1 86 ? -14.592 3.460 12.345 1.00 89.38 86 ASN A N 1
ATOM 675 C CA . ASN A 1 86 ? -13.431 3.351 13.239 1.00 89.38 86 ASN A CA 1
ATOM 676 C C . ASN A 1 86 ? -12.087 3.249 12.507 1.00 89.38 86 ASN A C 1
ATOM 678 O O . ASN A 1 86 ? -11.046 3.222 13.158 1.00 89.38 86 ASN A O 1
ATOM 682 N N . LEU A 1 87 ? -12.089 3.207 11.176 1.00 92.12 87 LEU A N 1
ATOM 683 C CA . LEU A 1 87 ? -10.883 3.036 10.375 1.00 92.12 87 LEU A CA 1
ATOM 684 C C . LEU A 1 87 ? -10.455 4.373 9.762 1.00 92.12 87 LEU A C 1
ATOM 686 O O . LEU A 1 87 ? -11.253 5.048 9.114 1.00 92.12 87 LEU A O 1
ATOM 690 N N . ARG A 1 88 ? -9.194 4.755 9.966 1.00 90.50 88 ARG A N 1
ATOM 691 C CA . ARG A 1 88 ? -8.593 5.986 9.425 1.00 90.50 88 ARG A CA 1
ATOM 692 C C . ARG A 1 88 ? -7.185 5.716 8.920 1.00 90.50 88 ARG A C 1
ATOM 694 O O . ARG A 1 88 ? -6.614 4.685 9.252 1.00 90.50 88 ARG A O 1
ATOM 701 N N . PHE A 1 89 ? -6.604 6.644 8.169 1.00 90.75 89 PHE A N 1
ATOM 702 C CA . PHE A 1 89 ? -5.183 6.555 7.841 1.00 90.75 89 PHE A CA 1
ATOM 703 C C . PHE A 1 89 ? -4.323 6.634 9.102 1.00 90.75 89 PHE A C 1
ATOM 705 O O . PHE A 1 89 ? -4.616 7.403 10.022 1.00 90.75 89 PHE A O 1
ATOM 712 N N . ALA A 1 90 ? -3.288 5.800 9.143 1.00 89.88 90 ALA A N 1
ATOM 713 C CA . ALA A 1 90 ? -2.254 5.896 10.156 1.00 89.88 90 ALA A CA 1
ATOM 714 C C . ALA A 1 90 ? -1.374 7.130 9.898 1.00 89.88 90 ALA A C 1
ATOM 716 O O . ALA A 1 90 ? -1.242 7.591 8.760 1.00 89.88 90 ALA A O 1
ATOM 717 N N . ASP A 1 91 ? -0.811 7.663 10.978 1.00 88.50 91 ASP A N 1
ATOM 718 C CA . ASP A 1 91 ? 0.147 8.764 10.943 1.00 88.50 91 ASP A CA 1
ATOM 719 C C . ASP A 1 91 ? 1.524 8.303 10.426 1.00 88.50 91 ASP A C 1
ATOM 721 O O . ASP A 1 91 ? 1.831 7.108 10.380 1.00 88.50 91 ASP A O 1
ATOM 725 N N . GLU A 1 92 ? 2.346 9.264 10.003 1.00 86.75 92 GLU A N 1
ATOM 726 C CA . GLU A 1 92 ? 3.681 8.997 9.453 1.00 86.75 92 GLU A CA 1
ATOM 727 C C . GLU A 1 92 ? 4.621 8.366 10.480 1.00 86.75 92 GLU A C 1
ATOM 729 O O . GLU A 1 92 ? 5.420 7.508 10.118 1.00 86.75 92 GLU A O 1
ATOM 734 N N . ALA A 1 93 ? 4.490 8.726 11.760 1.00 88.50 93 ALA A N 1
ATOM 735 C CA . ALA A 1 93 ? 5.301 8.151 12.827 1.00 88.50 93 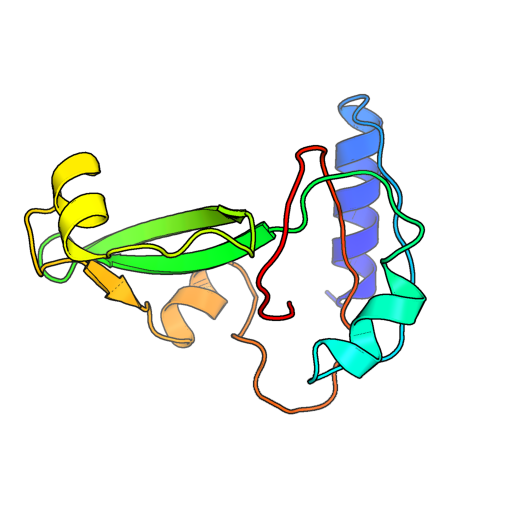ALA A CA 1
ATOM 736 C C . ALA A 1 93 ? 5.070 6.636 12.945 1.00 88.50 93 ALA A C 1
ATOM 738 O O . ALA A 1 93 ? 6.028 5.867 12.960 1.00 88.50 93 ALA A O 1
ATOM 739 N N . ALA A 1 94 ? 3.810 6.192 12.941 1.00 87.69 94 ALA A N 1
ATOM 740 C CA . ALA A 1 94 ? 3.469 4.773 12.942 1.00 87.69 94 ALA A CA 1
ATOM 741 C C . ALA A 1 94 ? 3.927 4.058 11.660 1.00 87.69 94 ALA A C 1
ATOM 743 O O . ALA A 1 94 ? 4.266 2.876 11.706 1.00 87.69 94 ALA A O 1
ATOM 744 N N . MET A 1 95 ? 3.923 4.745 10.514 1.00 87.12 95 MET A N 1
ATOM 745 C CA . MET A 1 95 ? 4.388 4.178 9.245 1.00 87.12 95 MET A CA 1
ATOM 746 C C . MET A 1 95 ? 5.903 3.968 9.254 1.00 87.12 95 MET A C 1
ATOM 748 O O . MET A 1 95 ? 6.367 2.879 8.923 1.00 87.12 95 MET A O 1
ATOM 752 N N . LEU A 1 96 ? 6.656 4.961 9.727 1.00 86.75 96 LEU A N 1
ATOM 753 C CA . LEU A 1 96 ? 8.104 4.872 9.870 1.00 86.75 96 LEU A CA 1
ATOM 754 C C . LEU A 1 96 ? 8.491 3.797 10.888 1.00 86.75 96 LEU A C 1
ATOM 756 O O . LEU A 1 96 ? 9.369 2.987 10.616 1.00 86.75 96 LEU A O 1
ATOM 760 N N . GLU A 1 97 ? 7.799 3.736 12.027 1.00 89.44 97 GLU A N 1
ATOM 761 C CA . GLU A 1 97 ? 8.061 2.737 13.068 1.00 89.44 97 GLU A CA 1
ATOM 762 C C . GLU A 1 97 ? 7.808 1.303 12.577 1.00 89.44 97 GLU A C 1
ATOM 764 O O . GLU A 1 97 ? 8.578 0.398 12.892 1.00 89.44 97 GLU A O 1
ATOM 769 N N . LYS A 1 98 ? 6.716 1.067 11.836 1.00 89.31 98 LYS A N 1
ATOM 770 C CA . LYS A 1 98 ? 6.298 -0.296 11.466 1.00 89.31 98 LYS A CA 1
ATOM 771 C C . LYS A 1 98 ? 6.801 -0.767 10.114 1.00 89.31 98 LYS A C 1
ATOM 773 O O . LYS A 1 98 ? 7.017 -1.962 9.951 1.00 89.31 98 LYS A O 1
ATOM 778 N N . LEU A 1 99 ? 6.930 0.137 9.151 1.00 85.69 99 LEU A N 1
ATOM 779 C CA . LEU A 1 99 ? 7.319 -0.190 7.780 1.00 85.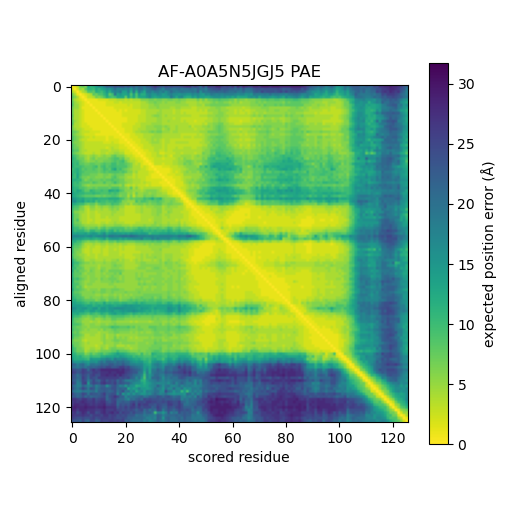69 99 LEU A CA 1
ATOM 780 C C . LEU A 1 99 ? 8.722 0.315 7.438 1.00 85.69 99 LEU A C 1
ATOM 782 O O . LEU A 1 99 ? 9.251 -0.078 6.407 1.0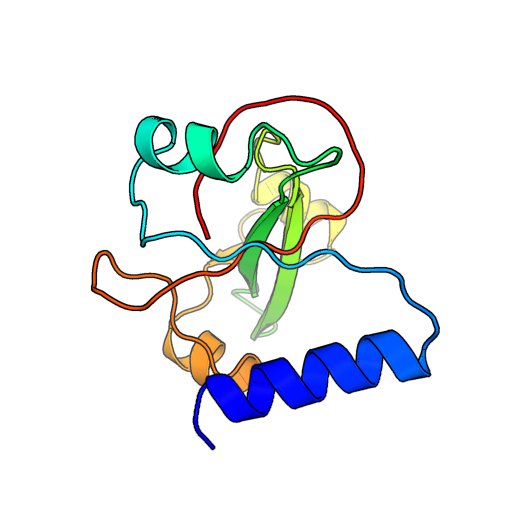0 85.69 99 LEU A O 1
ATOM 786 N N . GLY A 1 100 ? 9.324 1.187 8.257 1.00 83.06 100 GLY A N 1
ATOM 787 C CA . GLY A 1 100 ? 10.595 1.845 7.929 1.00 83.06 100 GLY A CA 1
ATOM 788 C C . GLY A 1 100 ? 10.475 2.872 6.800 1.00 83.06 100 GLY A C 1
ATOM 789 O O . GLY A 1 100 ? 11.487 3.297 6.253 1.00 83.06 100 GLY A O 1
ATOM 790 N N . TRP A 1 101 ? 9.248 3.237 6.416 1.00 76.00 101 TRP A N 1
ATOM 791 C CA . TRP A 1 101 ? 8.948 4.093 5.270 1.00 76.00 101 TRP A CA 1
ATOM 792 C C . TRP A 1 101 ? 8.088 5.276 5.701 1.00 76.00 101 TRP A C 1
ATOM 794 O O . TRP A 1 101 ? 7.215 5.151 6.560 1.00 76.00 101 TRP A O 1
ATOM 804 N N . VAL A 1 102 ? 8.307 6.421 5.064 1.00 70.12 102 VAL A N 1
ATOM 805 C CA . VAL A 1 102 ? 7.414 7.578 5.162 1.00 70.12 102 VAL A CA 1
ATOM 806 C C . VAL A 1 102 ? 6.470 7.537 3.964 1.00 70.12 102 VAL A C 1
ATOM 808 O O . VAL A 1 102 ? 6.809 6.993 2.911 1.00 70.12 102 VAL A O 1
ATOM 811 N N . ARG A 1 103 ? 5.260 8.081 4.114 1.00 61.03 103 ARG A N 1
ATOM 812 C CA . ARG A 1 103 ? 4.373 8.298 2.969 1.00 61.03 103 ARG A CA 1
ATOM 813 C C . ARG A 1 103 ? 5.136 9.112 1.922 1.00 61.03 103 ARG A C 1
ATOM 815 O O . ARG A 1 103 ? 5.834 10.051 2.295 1.00 61.03 103 ARG A O 1
ATOM 822 N N . ALA A 1 104 ? 4.973 8.785 0.642 1.00 55.00 104 ALA A N 1
ATOM 823 C CA . ALA A 1 104 ? 5.461 9.634 -0.434 1.00 55.00 104 ALA A CA 1
ATOM 824 C C . ALA A 1 104 ? 4.843 11.037 -0.281 1.00 55.00 104 ALA A C 1
ATOM 826 O O . ALA A 1 104 ? 3.682 11.279 -0.616 1.00 55.00 104 ALA A O 1
ATOM 827 N N . ALA A 1 105 ? 5.599 11.950 0.324 1.00 41.19 105 ALA A N 1
ATOM 828 C CA . ALA A 1 105 ? 5.415 13.378 0.152 1.00 41.19 105 ALA A CA 1
ATOM 829 C C . ALA A 1 105 ? 5.855 13.722 -1.284 1.00 41.19 105 ALA A C 1
ATOM 831 O O . ALA A 1 105 ? 6.627 12.960 -1.866 1.00 41.19 105 ALA A O 1
ATOM 832 N N . PRO A 1 106 ? 5.428 14.850 -1.877 1.00 37.06 106 PRO A N 1
ATOM 833 C CA . PRO A 1 106 ? 5.846 15.267 -3.222 1.00 37.06 106 PRO A CA 1
ATOM 834 C C . PRO A 1 106 ? 7.343 15.663 -3.321 1.00 37.06 106 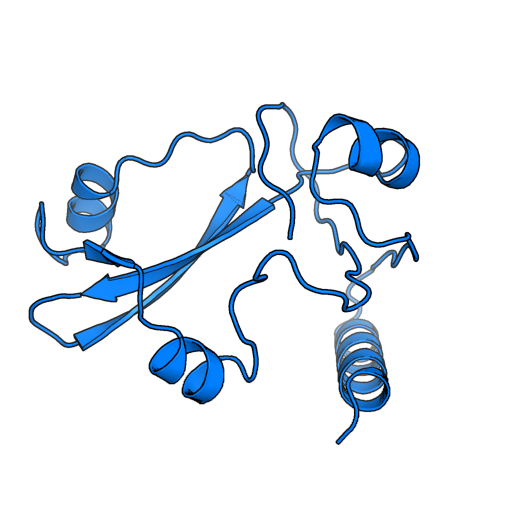PRO A C 1
ATOM 836 O O . PRO A 1 106 ? 7.692 16.660 -3.944 1.00 37.06 106 PRO A O 1
ATOM 839 N N . ARG A 1 107 ? 8.258 14.936 -2.667 1.00 30.67 107 ARG A N 1
ATOM 840 C CA . ARG A 1 107 ? 9.683 15.251 -2.570 1.00 30.67 107 ARG A CA 1
ATOM 841 C C . ARG A 1 107 ? 10.558 14.024 -2.854 1.00 30.67 107 ARG A C 1
ATOM 843 O O . ARG A 1 107 ? 10.763 13.208 -1.965 1.00 30.67 107 ARG A O 1
ATOM 850 N N . LEU A 1 108 ? 11.137 14.029 -4.056 1.00 32.50 108 LEU A N 1
ATOM 851 C CA . LEU A 1 108 ? 12.514 13.642 -4.409 1.00 32.50 108 LEU A CA 1
ATOM 852 C C . LEU A 1 108 ? 13.091 12.429 -3.649 1.00 32.50 108 LEU A C 1
ATOM 854 O O . LEU A 1 108 ? 14.071 12.567 -2.915 1.00 32.50 108 LEU A O 1
ATOM 858 N N . SER A 1 109 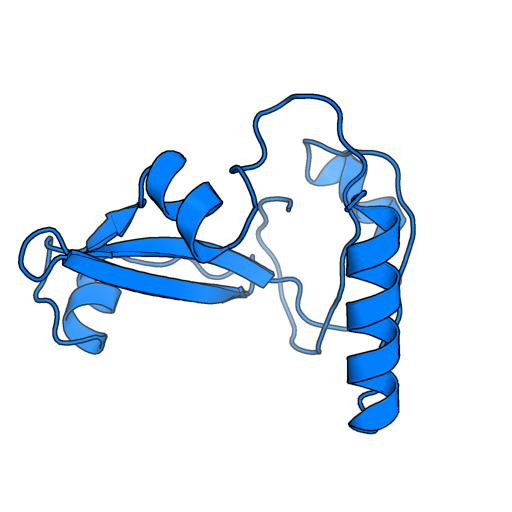? 12.518 11.241 -3.843 1.00 34.91 109 SER A N 1
ATOM 859 C CA . SER A 1 109 ? 13.303 9.998 -3.789 1.00 34.91 109 SER A CA 1
ATOM 860 C C . SER A 1 109 ? 12.795 8.930 -4.771 1.00 34.91 109 SER A C 1
ATOM 862 O O . SER A 1 109 ? 11.617 8.578 -4.746 1.00 34.91 109 SER A O 1
ATOM 864 N N . ARG A 1 110 ? 13.706 8.407 -5.607 1.00 33.53 110 ARG A N 1
ATOM 865 C CA . ARG A 1 110 ? 13.492 7.384 -6.649 1.00 33.53 110 ARG A CA 1
ATOM 866 C C . ARG A 1 110 ? 12.574 6.254 -6.164 1.00 33.53 110 ARG A C 1
ATOM 868 O O . ARG A 1 110 ? 12.972 5.503 -5.272 1.00 33.53 110 ARG A O 1
ATOM 875 N N . SER A 1 111 ? 11.382 6.113 -6.750 1.00 41.47 111 SER A N 1
ATOM 876 C CA . SER A 1 111 ? 10.484 4.983 -6.475 1.00 41.47 111 SER A CA 1
ATOM 877 C C . SER A 1 111 ? 10.652 3.874 -7.521 1.00 41.47 111 SER A C 1
ATOM 879 O O . SER A 1 111 ? 11.057 4.120 -8.654 1.00 41.47 111 SER A O 1
ATOM 881 N N . SER A 1 112 ? 10.420 2.624 -7.109 1.00 38.22 112 SER A N 1
ATOM 882 C CA . SER A 1 112 ? 10.473 1.438 -7.975 1.00 38.22 112 SER A CA 1
ATOM 883 C C . SER A 1 112 ? 9.184 0.638 -7.805 1.00 38.22 112 SER A C 1
ATOM 885 O O . SER A 1 112 ? 8.718 0.422 -6.684 1.00 38.22 112 SER A O 1
ATOM 887 N N . ALA A 1 113 ? 8.580 0.218 -8.916 1.00 41.12 113 ALA A N 1
ATOM 888 C CA . ALA A 1 113 ? 7.322 -0.519 -8.923 1.00 41.12 113 ALA A CA 1
ATOM 889 C C . ALA A 1 113 ? 7.571 -2.033 -9.043 1.00 41.12 113 ALA A C 1
ATOM 891 O O . ALA A 1 113 ? 8.200 -2.491 -9.993 1.00 41.12 113 ALA A O 1
ATOM 892 N N . THR A 1 114 ? 7.032 -2.824 -8.109 1.00 35.03 114 THR A N 1
ATOM 893 C CA . THR A 1 114 ? 6.999 -4.299 -8.187 1.00 35.03 114 THR A CA 1
ATOM 894 C C . THR A 1 114 ? 5.553 -4.747 -8.425 1.00 35.03 114 THR A C 1
ATOM 896 O O . THR A 1 114 ? 4.655 -4.336 -7.689 1.00 35.03 114 THR A O 1
ATOM 899 N N . ARG A 1 115 ? 5.289 -5.551 -9.467 1.00 44.03 115 ARG A N 1
ATOM 900 C CA . ARG A 1 115 ? 3.922 -5.910 -9.903 1.00 44.03 115 ARG A CA 1
ATOM 901 C C . ARG A 1 115 ? 3.661 -7.418 -9.838 1.00 44.03 115 ARG A C 1
ATOM 903 O O . ARG A 1 115 ? 4.455 -8.202 -10.340 1.00 44.03 115 ARG A O 1
ATOM 910 N N . THR A 1 116 ? 2.486 -7.804 -9.333 1.00 40.81 116 THR A N 1
ATOM 911 C CA . THR A 1 116 ? 1.873 -9.144 -9.474 1.00 40.81 116 THR A CA 1
ATOM 912 C C . THR A 1 116 ? 0.497 -9.022 -10.159 1.00 40.81 116 THR A C 1
ATOM 914 O O . THR A 1 116 ? -0.085 -7.940 -10.229 1.00 40.81 116 THR A O 1
ATOM 917 N N . ARG A 1 117 ? -0.005 -10.079 -10.813 1.00 28.97 117 ARG A N 1
ATOM 918 C CA . ARG A 1 117 ? -0.960 -9.979 -11.944 1.00 28.97 117 ARG A CA 1
ATOM 919 C C . ARG A 1 117 ? -2.458 -9.844 -11.568 1.00 28.97 117 ARG A C 1
ATOM 921 O O . ARG A 1 117 ? -2.980 -10.760 -10.956 1.00 28.97 117 ARG A O 1
ATOM 928 N N . ALA A 1 118 ? -3.174 -8.790 -12.020 1.00 34.88 118 ALA A N 1
ATOM 929 C CA . ALA A 1 118 ? -4.640 -8.726 -12.282 1.00 34.88 118 ALA A CA 1
ATOM 930 C C . ALA A 1 118 ? -5.115 -7.403 -12.988 1.00 34.88 118 ALA A C 1
ATOM 932 O O . ALA A 1 118 ? -4.636 -6.310 -12.741 1.00 34.88 118 ALA A O 1
ATOM 933 N N . SER A 1 119 ? -6.159 -7.441 -13.822 1.00 36.19 119 SER A N 1
ATOM 934 C CA . SER A 1 119 ? -6.609 -6.442 -14.840 1.00 36.19 119 SER A CA 1
ATOM 935 C C . SER A 1 119 ? -7.509 -5.231 -14.439 1.00 36.19 119 SER A C 1
ATOM 937 O O . SER A 1 119 ? -8.554 -5.456 -13.841 1.00 36.19 119 SER A O 1
ATOM 939 N N . GLY A 1 120 ? -7.192 -3.960 -14.804 1.00 33.59 120 GLY A N 1
ATOM 940 C CA . GLY A 1 120 ? -8.188 -2.866 -15.089 1.00 33.59 120 GLY A CA 1
ATOM 941 C C . GLY A 1 120 ? -8.419 -1.607 -14.179 1.00 33.59 120 GLY A C 1
ATOM 942 O O . GLY A 1 120 ? -9.404 -1.597 -13.472 1.00 33.59 120 GLY A O 1
ATOM 943 N N . SER A 1 121 ? -7.564 -0.567 -14.285 1.00 32.91 121 SER A N 1
ATOM 944 C CA . SER A 1 121 ? -7.653 0.948 -14.308 1.00 32.91 121 SER A CA 1
ATOM 945 C C . SER A 1 121 ? -8.506 1.931 -13.426 1.00 32.91 121 SER A C 1
ATOM 947 O O . SER A 1 121 ? -9.699 2.092 -13.660 1.00 32.91 121 SER A O 1
ATOM 949 N N . SER A 1 122 ? -7.824 2.704 -12.531 1.00 27.52 122 SER A N 1
ATOM 950 C CA . SER A 1 122 ? -7.969 4.148 -12.113 1.00 27.52 122 SER A CA 1
ATOM 951 C C . SER A 1 122 ? -7.087 4.512 -10.869 1.00 27.52 122 SER A C 1
ATOM 953 O O . SER A 1 122 ? -7.217 3.889 -9.825 1.00 27.52 122 SER A O 1
ATOM 955 N N . TRP A 1 123 ? -6.128 5.451 -10.946 1.00 38.94 123 TRP A N 1
ATOM 956 C CA . TRP A 1 123 ? -4.777 5.315 -10.333 1.00 38.94 123 TRP A CA 1
ATOM 957 C C . TRP A 1 123 ? -4.353 6.329 -9.233 1.00 38.94 123 TRP A C 1
ATOM 959 O O . TRP A 1 123 ? -4.828 7.457 -9.185 1.00 38.94 123 TRP A O 1
ATOM 969 N N . THR A 1 124 ? -3.394 5.938 -8.373 1.00 26.42 124 THR A N 1
ATOM 970 C CA . THR A 1 124 ? -2.535 6.810 -7.527 1.00 26.42 124 THR A CA 1
ATOM 971 C C . THR A 1 124 ? -1.160 6.131 -7.396 1.00 26.42 124 THR A C 1
ATOM 973 O O . THR A 1 124 ? -1.129 4.930 -7.118 1.00 26.42 124 THR A O 1
ATOM 976 N N . ALA A 1 125 ? -0.069 6.861 -7.656 1.00 28.28 125 ALA A N 1
ATOM 977 C CA . ALA A 1 125 ? 1.315 6.363 -7.700 1.00 28.28 12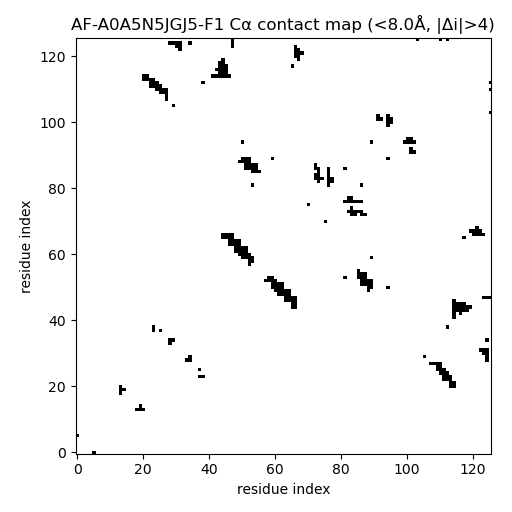5 ALA A CA 1
ATOM 978 C C . ALA A 1 125 ? 1.896 6.034 -6.304 1.00 28.28 125 ALA A C 1
ATOM 980 O O . ALA A 1 125 ? 1.408 6.554 -5.296 1.00 28.28 125 ALA A O 1
ATOM 981 N N . ILE A 1 126 ? 2.898 5.139 -6.276 1.00 32.97 126 ILE A N 1
ATOM 982 C CA . ILE A 1 126 ? 3.695 4.718 -5.104 1.00 32.97 126 ILE A CA 1
ATOM 983 C C . ILE A 1 126 ? 4.998 5.518 -5.072 1.00 32.97 126 ILE A C 1
ATOM 985 O O . ILE A 1 126 ? 5.657 5.599 -6.138 1.00 32.97 126 ILE A O 1
#

Mean predicted aligned error: 10.35 Å

Foldseek 3Di:
DDPVVVVVVVVVVCVVVVHDWDKFFDADDFDPVRCCVRPVPPAAFFWDWAWKAFQPPRDIDTDTDGFADDDDVQVVCVVVVSHGPRMDGDDQVVCCVPVVDGPDDVDDDTDMGIGHHDDDDDHGDD

Organism: Pangasianodon hypophthalmus (NCBI:txid310915)

pLDDT: mean 75.68, std 20.75, range [26.42, 97.62]

Solvent-accessible surface area (backbone atoms only — not comparable to full-atom values): 7892 Å² total; per-residue (Å²): 131,56,75,69,54,57,49,53,52,50,56,50,50,33,54,76,68,72,49,89,82,64,83,53,88,47,79,72,50,92,48,69,78,67,40,40,84,76,49,69,86,59,85,42,22,61,61,34,77,46,54,30,26,36,74,82,83,66,48,74,45,80,44,79,39,51,32,40,57,84,80,59,54,42,62,49,16,47,77,69,72,65,37,67,80,30,52,43,76,50,55,57,67,60,35,33,74,75,70,73,40,69,75,88,59,105,65,96,66,78,41,72,62,77,65,58,77,48,88,82,86,50,85,64,85,118